Protein AF-A0A1E8E0E6-F1 (afdb_monomer_lite)

Secondary structure (DSSP, 8-state):
-HHHHHHHTTSS-GGGS-HHHHHHHHHHS--TTSHHHHHHHHHHHHHHHHHHHHHHTT-

Sequence (59 aa):
MQQLQALIQRKIPPQAIEVNHLIELAKRYPQPQSAEYKLIELALNIVLADYLEKAQQHI

pLDDT: mean 96.52, std 1.61, range [88.44, 98.25]

Radius of gyration: 11.89 Å; chains: 1; bounding box: 34×22×26 Å

Foldseek 3Di:
DVVLVCVVVVVDDLVVDDLVVLVVQCVVVVDCPDPSNVSSVVSNVRNVVVVVVVVVVVD

Structure (mmCIF, N/CA/C/O backbone):
data_AF-A0A1E8E0E6-F1
#
_entry.id   AF-A0A1E8E0E6-F1
#
loop_
_atom_site.group_PDB
_atom_site.id
_atom_site.type_symbol
_atom_site.label_atom_id
_atom_site.label_alt_id
_atom_site.label_comp_id
_atom_site.label_asym_id
_atom_site.label_entity_id
_atom_site.label_seq_id
_atom_site.pdbx_PDB_ins_code
_atom_site.Cartn_x
_atom_site.Cartn_y
_atom_site.Cartn_z
_atom_site.occupancy
_atom_site.B_iso_or_equiv
_atom_site.auth_seq_id
_atom_site.auth_comp_id
_atom_site.auth_asym_id
_atom_site.auth_atom_id
_atom_site.pdbx_PDB_model_num
ATOM 1 N N . MET A 1 1 ? -12.273 2.151 -2.162 1.00 92.19 1 MET A N 1
ATOM 2 C CA . MET A 1 1 ? -12.472 0.951 -1.311 1.00 92.19 1 MET A CA 1
ATOM 3 C C . MET A 1 1 ? -12.569 -0.345 -2.110 1.00 92.19 1 MET A C 1
ATOM 5 O O . MET A 1 1 ? -11.722 -1.198 -1.902 1.00 92.19 1 MET A O 1
ATOM 9 N N . GLN A 1 2 ? -13.502 -0.510 -3.057 1.00 94.44 2 GLN A N 1
ATOM 10 C CA . GLN A 1 2 ? -13.585 -1.748 -3.863 1.00 94.44 2 GLN A CA 1
ATOM 11 C C . GLN A 1 2 ? -12.292 -2.073 -4.634 1.00 94.44 2 GLN A C 1
ATOM 13 O O . GLN A 1 2 ? -11.847 -3.214 -4.624 1.00 94.44 2 GLN A O 1
ATOM 18 N N . GLN A 1 3 ? -11.644 -1.069 -5.232 1.00 95.25 3 GLN A N 1
ATOM 19 C CA . GLN A 1 3 ? -10.375 -1.251 -5.948 1.00 95.25 3 GLN A CA 1
ATOM 20 C C . GLN A 1 3 ? -9.240 -1.735 -5.027 1.00 95.25 3 GLN A C 1
ATOM 22 O O . GLN A 1 3 ? -8.495 -2.634 -5.395 1.00 95.25 3 GLN A O 1
ATOM 27 N N . LEU A 1 4 ? -9.165 -1.212 -3.796 1.00 97.06 4 LEU A N 1
ATOM 28 C CA . LEU A 1 4 ? -8.216 -1.668 -2.770 1.00 97.06 4 LEU A CA 1
ATOM 29 C C . LEU A 1 4 ? -8.453 -3.142 -2.414 1.00 97.06 4 LEU A C 1
ATOM 31 O O . LEU A 1 4 ? -7.513 -3.926 -2.346 1.00 97.06 4 LEU A O 1
ATOM 35 N N . GLN A 1 5 ? -9.717 -3.540 -2.241 1.00 96.62 5 GLN A N 1
ATOM 36 C CA . GLN A 1 5 ? -10.066 -4.941 -1.988 1.00 96.62 5 GLN A CA 1
ATOM 37 C C . GLN A 1 5 ? -9.722 -5.836 -3.182 1.00 96.62 5 GLN A C 1
ATOM 39 O O . GLN A 1 5 ? -9.227 -6.942 -2.988 1.00 96.62 5 GLN A O 1
ATOM 44 N N . ALA A 1 6 ? -9.947 -5.364 -4.411 1.00 97.56 6 ALA A N 1
ATOM 45 C CA . ALA A 1 6 ? -9.567 -6.086 -5.619 1.00 97.56 6 ALA A CA 1
ATOM 46 C C . ALA A 1 6 ? -8.045 -6.282 -5.707 1.00 97.56 6 ALA A C 1
ATOM 48 O O . ALA A 1 6 ? -7.609 -7.380 -6.050 1.00 97.56 6 ALA A O 1
ATOM 49 N N . LEU A 1 7 ? -7.248 -5.271 -5.337 1.00 97.81 7 LEU A N 1
ATOM 50 C CA . LEU A 1 7 ? -5.790 -5.393 -5.251 1.00 97.81 7 LEU A CA 1
ATOM 51 C C . LEU A 1 7 ? -5.383 -6.449 -4.218 1.00 97.81 7 LEU A C 1
ATOM 53 O O . LEU A 1 7 ? -4.612 -7.351 -4.527 1.00 97.81 7 LEU A O 1
ATOM 57 N N . ILE A 1 8 ? -5.932 -6.371 -3.004 1.00 95.56 8 ILE A N 1
ATOM 58 C CA . ILE A 1 8 ? -5.607 -7.308 -1.916 1.00 95.56 8 ILE A CA 1
ATOM 59 C C . ILE A 1 8 ? -5.994 -8.746 -2.288 1.00 95.56 8 ILE A C 1
ATOM 61 O O . ILE A 1 8 ? -5.274 -9.692 -1.979 1.00 95.56 8 ILE A O 1
ATOM 65 N N . GLN A 1 9 ? -7.098 -8.915 -3.016 1.00 96.88 9 GLN A N 1
ATOM 66 C CA . GLN A 1 9 ? -7.536 -10.202 -3.564 1.00 96.88 9 GLN A CA 1
ATOM 67 C C . GLN A 1 9 ? -6.780 -10.610 -4.840 1.00 96.88 9 GLN A C 1
ATOM 69 O O . GLN A 1 9 ? -7.148 -11.605 -5.460 1.00 96.88 9 GLN A O 1
ATOM 74 N N . ARG A 1 10 ? -5.749 -9.854 -5.248 1.00 95.69 10 ARG A N 1
ATOM 75 C CA . ARG A 1 10 ? -4.926 -10.081 -6.450 1.00 95.69 10 ARG A CA 1
ATOM 76 C C . ARG A 1 10 ? -5.723 -10.129 -7.759 1.00 95.69 10 ARG A C 1
ATOM 78 O O . ARG A 1 10 ? -5.286 -10.725 -8.736 1.00 95.69 10 ARG A O 1
ATOM 85 N N . LYS A 1 11 ? -6.900 -9.500 -7.786 1.00 97.62 11 LYS A N 1
ATOM 86 C CA . LYS A 1 11 ? -7.761 -9.400 -8.977 1.00 97.62 11 LYS A CA 1
ATOM 87 C C . LYS A 1 11 ? -7.286 -8.327 -9.950 1.00 97.62 11 LYS A 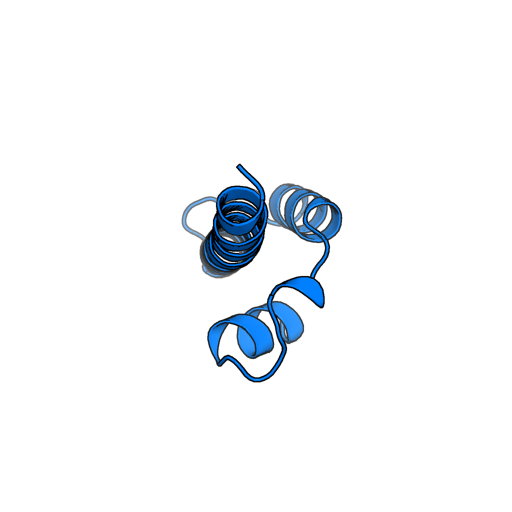C 1
ATOM 89 O O . LYS A 1 11 ? -7.617 -8.386 -11.128 1.00 97.62 11 LYS A O 1
ATOM 94 N N . ILE A 1 12 ? -6.545 -7.345 -9.447 1.00 97.56 12 ILE A N 1
ATOM 95 C CA . ILE A 1 12 ? -5.872 -6.320 -10.244 1.00 97.56 12 ILE A CA 1
ATOM 96 C C . ILE A 1 12 ? -4.403 -6.257 -9.826 1.00 97.56 12 ILE A C 1
ATOM 98 O O . ILE A 1 12 ? -4.093 -6.562 -8.669 1.00 97.56 12 ILE A O 1
ATOM 102 N N . PRO A 1 13 ? -3.499 -5.878 -10.739 1.00 97.12 13 PRO A N 1
ATOM 103 C CA . PRO A 1 13 ? -2.087 -5.790 -10.414 1.00 97.12 13 PRO A CA 1
ATOM 104 C C . PRO A 1 13 ? -1.789 -4.545 -9.554 1.00 97.12 13 PRO A C 1
ATOM 106 O O . PRO A 1 13 ? -2.544 -3.568 -9.619 1.00 97.12 13 PRO A O 1
ATOM 109 N N . PRO A 1 14 ? -0.685 -4.530 -8.782 1.00 96.81 14 PRO A N 1
ATOM 110 C CA . PRO A 1 14 ? -0.317 -3.393 -7.931 1.00 96.81 14 PRO A CA 1
ATOM 111 C C . PRO A 1 14 ? -0.225 -2.059 -8.674 1.00 96.81 14 PRO A C 1
ATOM 113 O O . PRO A 1 14 ? -0.689 -1.042 -8.170 1.00 96.81 14 PRO A O 1
ATOM 116 N N . GLN A 1 15 ? 0.262 -2.065 -9.916 1.00 94.06 15 GLN A N 1
ATOM 117 C CA . GLN A 1 15 ? 0.458 -0.839 -10.702 1.00 94.06 15 GLN A CA 1
ATOM 118 C C . GLN A 1 15 ? -0.853 -0.242 -11.231 1.00 94.06 15 GLN A C 1
ATOM 120 O O . GLN A 1 15 ? -0.847 0.842 -11.801 1.00 94.06 15 GLN A O 1
ATOM 125 N N . ALA A 1 16 ? -1.988 -0.926 -11.043 1.00 96.12 16 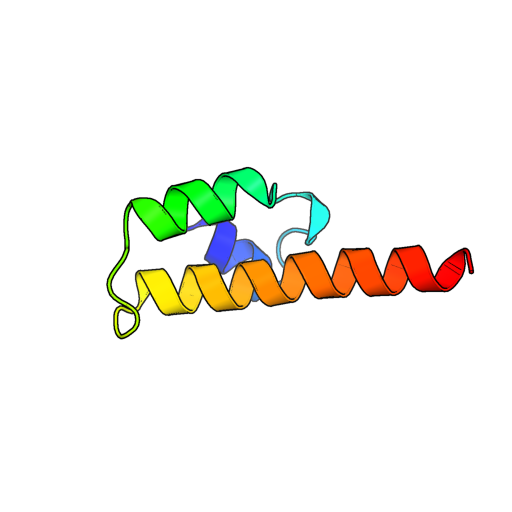ALA A N 1
ATOM 126 C CA . ALA A 1 16 ? -3.306 -0.367 -11.333 1.00 96.12 16 ALA A CA 1
ATOM 127 C C . ALA A 1 16 ? -3.778 0.634 -10.259 1.00 96.12 16 ALA A C 1
ATOM 129 O O . ALA A 1 16 ? -4.865 1.202 -10.392 1.00 96.12 16 ALA A O 1
ATOM 130 N N . ILE A 1 17 ? -3.015 0.813 -9.173 1.00 96.38 17 ILE A N 1
ATOM 131 C CA . ILE A 1 17 ? -3.302 1.767 -8.103 1.00 96.38 17 ILE A CA 1
ATOM 132 C C . ILE A 1 17 ? -2.144 2.759 -7.964 1.00 96.38 17 ILE A C 1
ATOM 134 O O . ILE A 1 17 ? -1.019 2.392 -7.644 1.00 96.38 17 ILE A O 1
ATOM 138 N N . GLU A 1 18 ? -2.464 4.040 -8.121 1.00 95.94 18 GLU A N 1
ATOM 139 C CA . GLU A 1 18 ? -1.526 5.148 -7.931 1.00 95.94 18 GLU A CA 1
ATOM 140 C C . GLU A 1 18 ? -1.245 5.411 -6.443 1.00 95.94 18 GLU A C 1
ATOM 142 O O . GLU A 1 18 ? -2.170 5.581 -5.644 1.00 95.94 18 GLU A O 1
ATOM 147 N N . VAL A 1 19 ? 0.030 5.554 -6.062 1.00 96.38 19 VAL A N 1
ATOM 148 C CA . VAL A 1 19 ? 0.425 5.857 -4.668 1.00 96.38 19 VAL A CA 1
ATOM 149 C C . VAL A 1 19 ? -0.188 7.175 -4.182 1.00 96.38 19 VAL A C 1
ATOM 151 O O . VAL A 1 19 ? -0.699 7.250 -3.065 1.00 96.38 19 VAL A O 1
ATOM 154 N N . ASN A 1 20 ? -0.232 8.203 -5.036 1.00 97.06 20 ASN A N 1
AT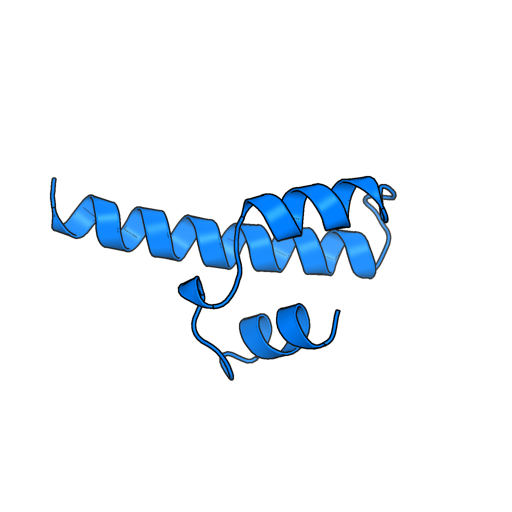OM 155 C CA . ASN A 1 20 ? -0.853 9.486 -4.690 1.00 97.06 20 ASN A CA 1
ATOM 156 C C . ASN A 1 20 ? -2.349 9.342 -4.369 1.00 97.06 20 ASN A C 1
ATOM 158 O O . ASN A 1 20 ? -2.856 10.010 -3.469 1.00 97.06 20 ASN A O 1
ATOM 162 N N . HIS A 1 21 ? -3.055 8.428 -5.043 1.00 96.19 21 HIS A N 1
ATOM 163 C CA . HIS A 1 21 ? -4.454 8.143 -4.731 1.00 96.19 21 HIS A CA 1
ATOM 164 C C . HIS A 1 21 ? -4.614 7.548 -3.324 1.00 96.19 21 HIS A C 1
ATOM 166 O O . HIS A 1 21 ? -5.535 7.918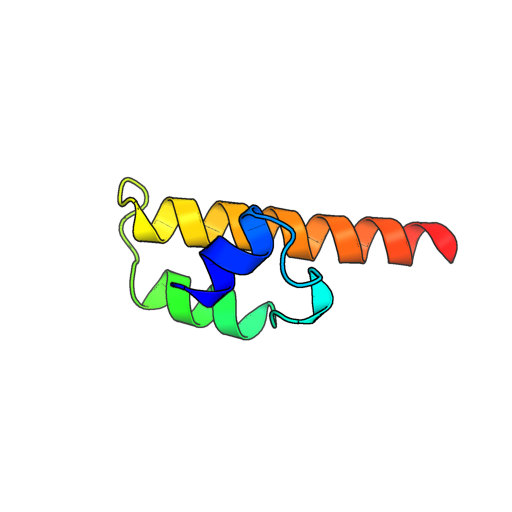 -2.594 1.00 96.19 21 HIS A O 1
ATOM 172 N N . LEU A 1 22 ? -3.696 6.669 -2.914 1.00 97.19 22 LEU A N 1
ATOM 173 C CA . LEU A 1 22 ? -3.683 6.082 -1.571 1.00 97.19 22 LEU A CA 1
ATOM 174 C C . LEU A 1 22 ? -3.424 7.130 -0.485 1.00 97.19 22 LEU A C 1
ATOM 176 O O . LEU A 1 22 ? -4.090 7.107 0.549 1.00 97.19 22 LEU A O 1
ATOM 180 N N . ILE A 1 23 ? -2.529 8.088 -0.744 1.00 96.25 23 ILE A N 1
ATOM 181 C CA . ILE A 1 23 ? -2.260 9.213 0.164 1.00 96.25 23 ILE A CA 1
ATOM 182 C C . ILE A 1 23 ? -3.522 10.066 0.357 1.00 96.25 23 ILE A C 1
ATOM 184 O O . ILE A 1 23 ? -3.884 10.389 1.489 1.00 96.25 23 ILE A O 1
ATOM 188 N N . GLU A 1 24 ? -4.230 10.398 -0.724 1.00 97.62 24 GLU A N 1
ATOM 189 C CA . GLU A 1 24 ? -5.479 11.166 -0.636 1.00 97.62 24 GLU A CA 1
ATOM 190 C C . GLU A 1 24 ? -6.586 10.405 0.107 1.00 97.62 24 GLU A C 1
ATOM 192 O O . GLU A 1 24 ? -7.336 10.993 0.892 1.00 97.62 24 GLU A O 1
ATOM 197 N N . LEU A 1 25 ? -6.669 9.083 -0.068 1.00 96.69 25 LEU A N 1
ATOM 198 C CA . LEU A 1 25 ? -7.582 8.259 0.721 1.00 96.69 25 LEU A CA 1
ATOM 199 C C . LEU A 1 25 ? -7.198 8.241 2.205 1.00 96.69 25 LEU A C 1
ATOM 201 O O . LEU A 1 25 ? -8.083 8.382 3.046 1.00 96.69 25 LEU A O 1
ATOM 205 N N . ALA A 1 26 ? -5.912 8.128 2.543 1.00 96.31 26 ALA A N 1
ATOM 206 C CA . ALA A 1 26 ? -5.456 8.147 3.933 1.00 96.31 26 ALA A CA 1
ATOM 207 C C . ALA A 1 26 ? -5.786 9.480 4.629 1.00 96.31 26 ALA A C 1
ATOM 209 O O . ALA A 1 26 ? -6.200 9.483 5.787 1.00 96.31 26 ALA A O 1
ATOM 210 N N . LYS A 1 27 ? -5.695 10.608 3.908 1.00 97.06 27 LYS A N 1
ATOM 211 C CA . LYS A 1 27 ? -6.146 11.921 4.407 1.00 97.06 27 LYS A CA 1
ATOM 212 C C . LYS A 1 27 ? -7.651 11.952 4.685 1.00 97.06 27 LYS A C 1
ATOM 214 O O . LYS A 1 27 ? -8.080 12.569 5.656 1.00 97.06 27 LYS A O 1
ATOM 219 N N . ARG A 1 28 ? -8.457 11.297 3.839 1.00 96.81 28 ARG A N 1
ATOM 220 C CA . ARG A 1 28 ? -9.922 11.229 3.988 1.00 96.81 28 ARG A CA 1
ATOM 221 C C . ARG A 1 28 ? -10.368 10.293 5.114 1.00 96.81 28 ARG A C 1
ATOM 223 O O . ARG A 1 28 ? -11.396 10.551 5.732 1.00 96.81 28 ARG A O 1
ATOM 230 N N . TYR A 1 29 ? -9.605 9.238 5.387 1.00 96.38 29 TYR A N 1
ATOM 231 C CA . TYR A 1 29 ? -9.890 8.252 6.431 1.00 96.38 29 TYR A CA 1
ATOM 232 C C . TYR A 1 29 ? -8.775 8.233 7.483 1.00 96.38 29 TYR A C 1
ATOM 234 O O . TYR A 1 29 ? -8.103 7.222 7.612 1.00 96.38 29 TYR A O 1
ATOM 242 N N . PRO A 1 30 ? -8.557 9.311 8.257 1.00 95.44 30 PRO A N 1
ATOM 243 C CA . PRO A 1 30 ? -7.330 9.495 9.039 1.00 95.44 30 PRO A CA 1
ATOM 244 C C . PRO A 1 30 ? -7.239 8.629 10.304 1.00 95.44 30 PRO A C 1
ATOM 246 O O . PRO A 1 30 ? -6.235 8.696 11.005 1.00 95.44 30 PRO A O 1
ATOM 249 N N . GLN A 1 31 ? -8.279 7.862 10.648 1.00 97.75 31 GLN A N 1
ATOM 250 C CA . GLN A 1 31 ? -8.320 7.086 11.888 1.00 97.75 31 GLN A CA 1
ATOM 251 C C . GLN A 1 31 ? -7.525 5.780 11.750 1.00 97.75 31 GLN A C 1
ATOM 253 O O . GLN A 1 31 ? -8.021 4.859 11.098 1.00 97.75 31 GLN A O 1
ATOM 258 N N . PRO A 1 32 ? -6.371 5.615 12.426 1.00 93.88 32 PRO A N 1
ATOM 259 C CA . PRO A 1 32 ? -5.485 4.473 12.182 1.00 93.88 32 PRO A CA 1
ATOM 260 C C . PRO A 1 32 ? -6.095 3.113 12.542 1.00 93.88 32 PRO A C 1
ATOM 262 O O . PRO A 1 32 ? -5.721 2.076 12.006 1.00 93.88 32 PRO A O 1
ATOM 265 N N . GLN A 1 33 ? -7.057 3.106 13.465 1.00 95.44 33 GLN A N 1
ATOM 266 C CA . GLN A 1 33 ? -7.725 1.883 13.908 1.00 95.44 33 GLN A CA 1
ATOM 267 C C . GLN A 1 33 ? -8.923 1.494 13.028 1.00 95.44 33 GLN A C 1
ATOM 269 O O . GLN A 1 33 ? -9.438 0.385 13.178 1.00 95.44 33 GLN A O 1
ATOM 274 N N . SER A 1 34 ? -9.351 2.374 12.115 1.00 96.94 34 SER A N 1
ATOM 275 C CA . SER A 1 34 ? -10.478 2.115 11.214 1.00 96.94 34 SER A CA 1
ATOM 276 C C . SER A 1 34 ? -10.153 1.015 10.202 1.00 96.94 34 SER A C 1
ATOM 278 O O . SER A 1 34 ? -8.995 0.805 9.824 1.00 96.94 34 SER A O 1
ATOM 280 N N . ALA A 1 35 ? -11.189 0.306 9.750 1.00 96.56 35 ALA A N 1
ATOM 281 C CA . ALA A 1 35 ? -11.039 -0.724 8.727 1.00 96.56 35 ALA A CA 1
ATOM 282 C C . ALA A 1 35 ? -10.546 -0.118 7.403 1.00 96.56 35 ALA A C 1
ATOM 284 O O . ALA A 1 35 ? -9.721 -0.711 6.713 1.00 96.56 35 ALA A O 1
ATOM 285 N N . GLU A 1 36 ? -11.011 1.087 7.082 1.00 97.12 36 GLU A N 1
ATOM 286 C CA . GLU A 1 36 ? -10.631 1.866 5.912 1.00 97.12 36 GLU A CA 1
ATOM 287 C C . GLU A 1 36 ? -9.143 2.201 5.914 1.00 97.12 36 GLU A C 1
ATOM 289 O O . GLU A 1 36 ? -8.466 1.932 4.923 1.00 97.12 36 GLU 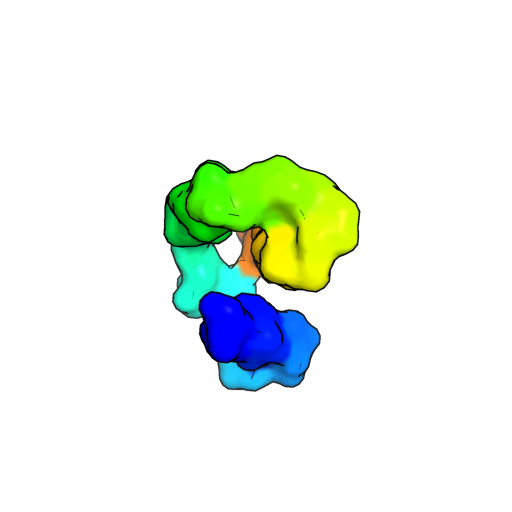A O 1
ATOM 294 N N . TYR A 1 37 ? -8.623 2.740 7.020 1.00 97.50 37 TYR A N 1
ATOM 295 C CA . TYR A 1 37 ? -7.207 3.092 7.114 1.00 97.50 37 TYR A CA 1
ATOM 296 C C . TYR A 1 37 ? -6.316 1.860 6.978 1.00 97.50 37 TYR A C 1
ATOM 298 O O . TYR A 1 37 ? -5.392 1.869 6.171 1.00 97.50 37 TYR A O 1
ATOM 306 N N . LYS A 1 38 ? -6.642 0.767 7.679 1.00 97.62 38 LYS A N 1
ATOM 307 C CA . LYS A 1 38 ? -5.903 -0.503 7.566 1.00 97.62 38 LYS A CA 1
ATOM 308 C C . LYS A 1 38 ? -5.928 -1.067 6.146 1.00 97.62 38 LYS A C 1
ATOM 310 O O . LYS A 1 38 ? -4.944 -1.635 5.679 1.00 97.62 38 LYS A O 1
ATOM 315 N N . LEU A 1 39 ? -7.047 -0.906 5.438 1.00 97.62 39 LEU A N 1
ATOM 316 C CA . LEU A 1 39 ? -7.162 -1.323 4.043 1.00 97.62 39 LEU A CA 1
ATOM 317 C C . LEU A 1 39 ? -6.260 -0.485 3.125 1.00 97.62 39 LEU A C 1
ATOM 319 O O . LEU A 1 39 ? -5.624 -1.033 2.224 1.00 97.62 39 LEU A O 1
ATOM 323 N N . ILE A 1 40 ? -6.209 0.831 3.347 1.00 98.19 40 ILE A N 1
ATOM 324 C CA . ILE A 1 40 ? -5.347 1.755 2.599 1.00 98.19 40 ILE A CA 1
ATOM 325 C C . ILE A 1 40 ? -3.871 1.454 2.883 1.00 98.19 40 ILE A C 1
ATOM 327 O O . ILE A 1 40 ? -3.088 1.353 1.942 1.00 98.19 40 ILE A O 1
ATOM 331 N N . GLU A 1 41 ? -3.510 1.257 4.151 1.00 97.88 41 GLU A N 1
ATOM 332 C CA . GLU A 1 41 ? -2.163 0.881 4.592 1.00 97.88 41 GLU A CA 1
ATOM 333 C C . GLU A 1 41 ? -1.694 -0.411 3.913 1.00 97.88 41 GLU A C 1
ATOM 335 O O . GLU A 1 41 ? -0.623 -0.446 3.306 1.00 97.88 41 GLU A O 1
ATOM 340 N N . LEU A 1 42 ? -2.521 -1.460 3.939 1.00 98.12 42 LEU A N 1
ATOM 341 C CA . LEU A 1 42 ? -2.182 -2.733 3.309 1.00 98.12 42 LEU A CA 1
ATOM 342 C C . LEU A 1 42 ? -1.984 -2.590 1.795 1.00 98.12 42 LEU A C 1
ATOM 344 O O . LEU A 1 42 ? -1.028 -3.132 1.242 1.00 98.12 42 LEU A O 1
ATOM 348 N N . ALA A 1 43 ? -2.866 -1.855 1.117 1.00 98.19 43 ALA A N 1
ATOM 349 C CA . ALA A 1 43 ? -2.724 -1.614 -0.313 1.00 98.19 43 ALA A CA 1
ATOM 350 C C . ALA A 1 43 ? -1.459 -0.815 -0.645 1.00 98.19 43 ALA A C 1
ATOM 352 O O . ALA A 1 43 ? -0.767 -1.158 -1.601 1.00 98.19 43 ALA A O 1
ATOM 353 N N . LEU A 1 44 ? -1.132 0.206 0.152 1.00 97.94 44 LEU A N 1
ATOM 354 C CA . LEU A 1 44 ? 0.088 0.991 -0.022 1.00 97.94 44 LEU A CA 1
ATOM 355 C C . LEU A 1 44 ? 1.330 0.112 0.114 1.00 97.94 44 LEU A C 1
ATOM 357 O O . LEU A 1 44 ? 2.207 0.176 -0.742 1.00 97.94 44 LEU A O 1
ATOM 361 N N . ASN A 1 45 ? 1.363 -0.764 1.118 1.00 98.25 45 ASN A N 1
ATOM 362 C CA . ASN A 1 45 ? 2.464 -1.706 1.304 1.00 98.25 45 ASN A CA 1
ATOM 363 C C . ASN A 1 45 ? 2.634 -2.646 0.103 1.00 98.25 45 ASN A C 1
ATOM 365 O O . ASN A 1 45 ? 3.758 -2.866 -0.338 1.00 98.25 45 ASN A O 1
ATOM 369 N N . ILE A 1 46 ? 1.535 -3.160 -0.464 1.00 98.19 46 ILE A N 1
ATOM 370 C CA . ILE A 1 46 ? 1.576 -4.016 -1.662 1.00 98.19 46 ILE A CA 1
ATOM 371 C C . ILE A 1 46 ? 2.144 -3.252 -2.865 1.00 98.19 46 ILE A C 1
ATOM 373 O O . ILE A 1 46 ? 3.019 -3.764 -3.560 1.00 98.19 46 ILE A O 1
ATOM 377 N N . VAL A 1 47 ? 1.659 -2.031 -3.109 1.00 98.00 47 VAL A N 1
ATOM 378 C CA . VAL A 1 47 ? 2.104 -1.206 -4.243 1.00 98.00 47 VAL A CA 1
ATOM 379 C C . VAL A 1 47 ? 3.582 -0.838 -4.112 1.00 98.00 47 VAL A C 1
ATOM 381 O O . VAL A 1 47 ? 4.339 -0.980 -5.069 1.00 98.00 47 VAL A O 1
ATOM 384 N N . LEU A 1 48 ? 4.017 -0.406 -2.926 1.00 97.88 48 LEU A N 1
ATOM 385 C CA . LEU A 1 48 ? 5.415 -0.044 -2.687 1.00 97.88 48 LEU A CA 1
ATOM 386 C C . LEU A 1 48 ? 6.355 -1.252 -2.778 1.00 97.88 48 LEU A C 1
ATOM 388 O O . LEU A 1 48 ? 7.452 -1.115 -3.316 1.00 97.88 48 LEU A O 1
ATOM 392 N N . ALA A 1 49 ? 5.930 -2.424 -2.298 1.00 97.94 49 ALA A N 1
ATOM 393 C CA . ALA A 1 49 ? 6.710 -3.652 -2.422 1.00 97.94 49 ALA A CA 1
ATOM 394 C C . ALA A 1 49 ? 6.922 -4.049 -3.892 1.00 97.94 49 ALA A C 1
ATOM 396 O O . ALA A 1 49 ? 8.046 -4.366 -4.270 1.00 97.94 49 ALA A O 1
ATOM 397 N N . ASP A 1 50 ? 5.883 -3.961 -4.729 1.00 97.31 50 ASP A N 1
ATOM 398 C CA . ASP A 1 50 ? 5.989 -4.237 -6.169 1.00 97.31 50 ASP A CA 1
ATOM 399 C C . ASP A 1 50 ? 6.949 -3.268 -6.879 1.00 97.31 50 ASP A C 1
ATOM 401 O O . ASP A 1 50 ? 7.795 -3.694 -7.667 1.00 97.31 50 ASP A O 1
ATOM 405 N N . TYR A 1 51 ? 6.877 -1.968 -6.567 1.00 95.69 51 TYR A N 1
ATOM 406 C CA . TYR A 1 51 ? 7.834 -0.999 -7.109 1.00 95.69 51 TYR A CA 1
ATOM 407 C C . TYR A 1 51 ? 9.269 -1.299 -6.674 1.00 95.69 51 TYR A C 1
ATOM 409 O O . TYR A 1 51 ? 10.183 -1.203 -7.495 1.00 95.69 51 TYR A O 1
ATOM 417 N N . LEU A 1 52 ? 9.470 -1.665 -5.405 1.00 96.88 52 LEU A N 1
ATOM 418 C CA . LEU A 1 52 ? 10.788 -2.007 -4.881 1.00 96.88 52 LEU A CA 1
ATOM 419 C C . LEU A 1 52 ? 11.353 -3.259 -5.562 1.00 96.88 52 LEU A C 1
ATOM 421 O O . LEU A 1 52 ? 12.511 -3.246 -5.971 1.00 96.88 52 LEU A O 1
ATOM 425 N N . GLU A 1 53 ? 10.541 -4.305 -5.724 1.00 96.69 53 GLU A N 1
ATOM 426 C CA . GLU A 1 53 ? 10.936 -5.539 -6.411 1.00 96.69 53 GLU A CA 1
ATOM 427 C C . GLU A 1 53 ? 11.375 -5.254 -7.851 1.00 96.69 53 GLU A C 1
ATOM 429 O O . GLU A 1 53 ? 12.437 -5.702 -8.280 1.00 96.69 53 GLU A O 1
ATOM 434 N N . LYS A 1 54 ? 10.615 -4.436 -8.586 1.00 94.81 54 LYS A N 1
ATOM 435 C CA . LYS A 1 54 ? 10.987 -4.033 -9.949 1.00 94.81 54 LYS A CA 1
ATOM 436 C C . LYS A 1 54 ? 12.253 -3.195 -9.992 1.00 94.81 54 LYS A C 1
ATOM 438 O O . LYS A 1 54 ? 13.092 -3.413 -10.858 1.00 94.81 54 LYS A O 1
ATOM 443 N N . ALA A 1 55 ? 12.406 -2.242 -9.076 1.00 96.25 55 ALA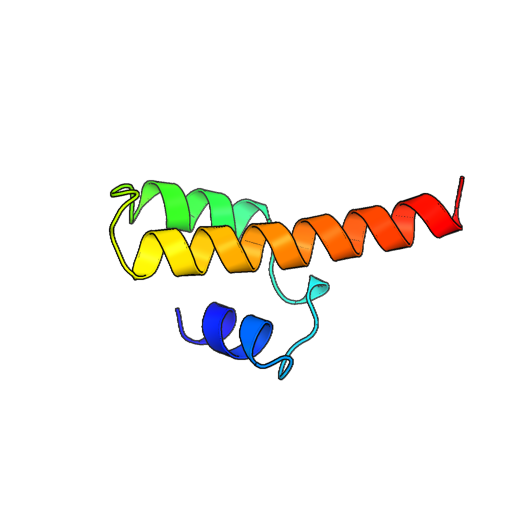 A N 1
ATOM 444 C CA . ALA A 1 55 ? 13.608 -1.418 -9.014 1.00 96.25 55 ALA A CA 1
ATOM 445 C C . ALA A 1 55 ? 14.860 -2.275 -8.766 1.00 96.25 55 ALA A C 1
ATOM 447 O O . ALA A 1 55 ? 15.879 -2.061 -9.417 1.00 96.25 55 ALA A O 1
ATOM 448 N N . GLN A 1 56 ? 14.764 -3.287 -7.897 1.00 96.88 56 GLN A N 1
ATOM 449 C CA . GLN A 1 56 ? 15.853 -4.231 -7.621 1.00 96.88 56 GLN A CA 1
ATOM 450 C C . GLN A 1 56 ? 16.243 -5.096 -8.826 1.00 96.88 56 GLN A C 1
ATOM 452 O O . GLN A 1 56 ? 17.363 -5.581 -8.876 1.00 96.88 56 GLN A O 1
ATOM 457 N N . GLN A 1 57 ? 15.371 -5.283 -9.819 1.00 96.12 57 GLN A N 1
ATOM 458 C CA . GLN A 1 57 ? 15.736 -5.998 -11.051 1.00 96.12 57 GLN A CA 1
ATOM 459 C C . GLN A 1 57 ? 16.661 -5.182 -11.970 1.00 96.12 57 GLN A C 1
ATOM 461 O O . GLN A 1 57 ? 17.194 -5.720 -12.941 1.00 96.12 57 GLN A O 1
ATOM 466 N N . HIS A 1 58 ? 16.835 -3.889 -11.691 1.00 94.69 58 HIS A N 1
ATOM 467 C CA . HIS A 1 58 ? 17.595 -2.954 -12.520 1.00 94.69 58 HIS A CA 1
ATOM 468 C C . HIS A 1 58 ? 18.814 -2.343 -11.809 1.00 94.69 58 HIS A C 1
ATOM 470 O O . HIS A 1 58 ? 19.460 -1.466 -12.385 1.00 94.69 58 HIS A O 1
ATOM 476 N N . ILE A 1 59 ? 19.120 -2.781 -10.583 1.00 88.44 59 ILE A N 1
ATOM 477 C CA . ILE A 1 59 ? 20.273 -2.351 -9.775 1.00 88.44 59 ILE A CA 1
ATOM 478 C C . ILE A 1 59 ? 21.083 -3.593 -9.416 1.00 88.44 59 ILE A C 1
ATOM 480 O O . ILE A 1 59 ? 22.313 -3.565 -9.637 1.00 88.44 59 ILE A O 1
#

Organism: NCBI:txid202956